Protein AF-E5VPN0-F1 (afdb_monomer_lite)

Radius of gyration: 12.14 Å; chains: 1; bounding box: 29×28×32 Å

Structure (mmCIF, N/CA/C/O backbone):
data_AF-E5VPN0-F1
#
_entry.id   AF-E5VPN0-F1
#
loop_
_atom_site.group_PDB
_atom_site.id
_atom_site.type_symbol
_atom_site.label_atom_id
_atom_site.label_alt_id
_atom_site.label_comp_id
_atom_site.label_asym_id
_atom_site.label_entity_id
_atom_site.label_seq_id
_atom_site.pdbx_PDB_ins_code
_atom_site.Cartn_x
_atom_site.Cartn_y
_atom_site.Cartn_z
_atom_site.occupancy
_atom_site.B_iso_or_equiv
_atom_site.auth_seq_id
_atom_site.auth_comp_id
_atom_site.auth_asym_id
_atom_site.auth_atom_id
_atom_site.pdbx_PDB_model_num
ATOM 1 N N . MET A 1 1 ? 3.623 -9.170 -10.757 1.00 47.66 1 MET A N 1
ATOM 2 C CA . MET A 1 1 ? 2.534 -9.723 -9.927 1.00 47.66 1 MET A CA 1
ATOM 3 C C . MET A 1 1 ? 3.024 -9.582 -8.495 1.00 47.66 1 MET A C 1
ATOM 5 O O . MET A 1 1 ? 3.937 -10.311 -8.138 1.00 47.66 1 MET A O 1
ATOM 9 N N . TYR A 1 2 ? 2.438 -8.688 -7.691 1.00 58.47 2 TYR A N 1
ATOM 10 C CA . TYR A 1 2 ? 2.610 -8.712 -6.228 1.00 58.47 2 TYR A CA 1
ATOM 11 C C . TYR A 1 2 ? 1.399 -9.328 -5.478 1.00 58.47 2 TYR A C 1
ATOM 13 O O . TYR A 1 2 ? 0.996 -8.798 -4.447 1.00 58.47 2 TYR A O 1
ATOM 21 N N . PRO A 1 3 ? 0.783 -10.445 -5.937 1.00 53.50 3 PRO A N 1
ATOM 22 C CA . PRO A 1 3 ? -0.309 -11.082 -5.208 1.00 53.50 3 PRO A CA 1
ATOM 23 C C . PRO A 1 3 ? 0.160 -11.709 -3.885 1.00 53.50 3 PRO A C 1
ATOM 25 O O . PRO A 1 3 ? -0.674 -11.926 -3.015 1.00 53.50 3 PRO A O 1
ATOM 28 N N . ASP A 1 4 ? 1.470 -11.922 -3.699 1.00 62.88 4 ASP A N 1
ATOM 29 C CA . ASP A 1 4 ? 2.056 -12.541 -2.501 1.00 62.88 4 ASP A CA 1
ATOM 30 C C . ASP A 1 4 ? 2.730 -11.553 -1.532 1.00 62.88 4 ASP A C 1
ATOM 32 O O . ASP A 1 4 ? 3.294 -11.976 -0.516 1.00 62.88 4 ASP A O 1
ATOM 36 N N . ASN A 1 5 ? 2.700 -10.239 -1.800 1.00 76.62 5 ASN A N 1
ATOM 37 C CA . ASN A 1 5 ? 3.277 -9.290 -0.850 1.00 76.62 5 ASN A CA 1
ATOM 38 C C . ASN A 1 5 ? 2.351 -9.159 0.370 1.00 76.62 5 ASN A C 1
ATOM 40 O O . ASN A 1 5 ? 1.287 -8.540 0.311 1.00 76.62 5 ASN A O 1
ATOM 44 N N . LYS A 1 6 ? 2.777 -9.762 1.487 1.00 82.50 6 LYS A N 1
ATOM 45 C CA . LYS A 1 6 ? 2.038 -9.781 2.756 1.00 82.50 6 LYS A CA 1
ATOM 46 C C . LYS A 1 6 ? 1.700 -8.383 3.266 1.00 82.50 6 LYS A C 1
ATOM 48 O O . LYS A 1 6 ? 0.649 -8.221 3.875 1.00 82.50 6 LYS A O 1
ATOM 53 N N . LEU A 1 7 ? 2.564 -7.400 3.020 1.00 82.69 7 LEU A N 1
ATOM 54 C CA . LEU A 1 7 ? 2.343 -6.019 3.434 1.00 82.69 7 LEU A CA 1
ATOM 55 C C . LEU A 1 7 ? 1.211 -5.384 2.625 1.00 82.69 7 LEU A C 1
ATOM 57 O O . LEU A 1 7 ? 0.275 -4.855 3.210 1.00 82.69 7 LEU A O 1
ATOM 61 N N . ILE A 1 8 ? 1.227 -5.538 1.298 1.00 80.38 8 ILE A N 1
ATOM 62 C CA . ILE A 1 8 ? 0.171 -5.017 0.416 1.00 80.38 8 ILE A CA 1
ATOM 63 C C . ILE A 1 8 ? -1.181 -5.659 0.731 1.00 80.38 8 ILE A C 1
ATOM 65 O O . ILE A 1 8 ? -2.181 -4.961 0.857 1.00 80.38 8 ILE A O 1
ATOM 69 N N . GLN A 1 9 ? -1.217 -6.978 0.932 1.00 82.25 9 GLN A N 1
ATOM 70 C CA . GLN A 1 9 ? -2.441 -7.678 1.342 1.00 82.25 9 GLN A CA 1
ATOM 71 C C . GLN A 1 9 ? -2.957 -7.185 2.701 1.00 82.25 9 GLN A C 1
ATOM 73 O O . GLN A 1 9 ? -4.163 -7.051 2.897 1.00 82.25 9 GLN A O 1
ATOM 78 N N . ARG A 1 10 ? -2.052 -6.884 3.640 1.00 84.25 10 ARG A N 1
ATOM 79 C CA . ARG A 1 10 ? -2.407 -6.330 4.950 1.00 84.25 10 ARG A CA 1
ATOM 80 C C . ARG A 1 10 ? -2.964 -4.910 4.824 1.00 84.25 10 ARG A C 1
ATOM 82 O O . ARG A 1 10 ? -4.005 -4.635 5.404 1.00 84.25 10 ARG A O 1
ATOM 89 N N . VAL A 1 11 ? -2.340 -4.048 4.026 1.00 82.69 11 VAL A N 1
ATOM 90 C CA . VAL A 1 11 ? -2.827 -2.686 3.744 1.00 82.69 11 VAL A CA 1
ATOM 91 C C . VAL A 1 11 ? -4.212 -2.718 3.101 1.00 82.69 11 VAL A C 1
ATOM 93 O O . VAL A 1 11 ? -5.124 -2.053 3.578 1.00 82.69 11 VAL A O 1
ATOM 96 N N . LEU A 1 12 ? -4.406 -3.567 2.091 1.00 81.50 12 LEU A N 1
ATOM 97 C CA . LEU A 1 12 ? -5.705 -3.759 1.445 1.00 81.50 12 LEU A CA 1
ATOM 98 C C . LEU A 1 12 ? -6.769 -4.317 2.396 1.00 81.50 12 LEU A C 1
ATOM 100 O O . LEU A 1 12 ? -7.943 -4.025 2.225 1.00 81.50 12 LEU A O 1
ATOM 104 N N . SER A 1 13 ? -6.386 -5.086 3.418 1.00 83.88 13 SER A N 1
ATOM 105 C CA . SER A 1 13 ? -7.342 -5.571 4.423 1.00 83.88 13 SER A CA 1
ATOM 106 C C . SER A 1 13 ? -7.885 -4.474 5.348 1.00 83.88 13 SER A C 1
ATOM 108 O O . SER A 1 13 ? -8.909 -4.690 5.994 1.00 83.88 13 SER A O 1
ATOM 110 N N . PHE A 1 14 ? -7.220 -3.313 5.403 1.00 81.56 14 PHE A N 1
ATOM 111 C CA . PHE A 1 14 ? -7.697 -2.132 6.128 1.00 81.56 14 PHE A CA 1
ATOM 112 C C . PHE A 1 14 ? -8.612 -1.238 5.286 1.00 81.56 14 PHE A C 1
ATOM 114 O O . PHE A 1 14 ? -9.214 -0.316 5.834 1.00 81.56 14 PHE A O 1
ATOM 121 N N . GLU A 1 15 ? -8.726 -1.501 3.982 1.00 83.44 15 GLU A N 1
ATOM 122 C CA . GLU A 1 15 ? -9.627 -0.772 3.097 1.00 83.44 15 GLU A CA 1
ATOM 123 C C . GLU A 1 15 ? -11.086 -1.110 3.429 1.00 83.44 15 GLU A C 1
ATOM 125 O O . GLU A 1 15 ? -11.507 -2.270 3.431 1.00 83.44 15 GLU A O 1
ATOM 130 N N . LYS A 1 16 ? -11.865 -0.072 3.728 1.00 79.94 16 LYS A N 1
ATOM 131 C CA . LYS A 1 16 ? -13.313 -0.117 3.894 1.00 79.94 16 LYS A CA 1
ATOM 132 C C . LYS A 1 16 ? -13.942 1.046 3.147 1.00 79.94 16 LYS A C 1
ATOM 134 O O . LYS A 1 16 ? -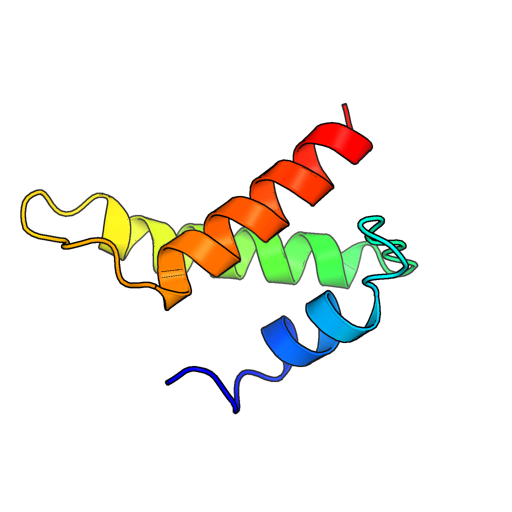13.886 2.184 3.605 1.00 79.94 16 LYS A O 1
ATOM 139 N N . GLU A 1 17 ? -14.594 0.743 2.031 1.00 79.56 17 GLU A N 1
ATOM 140 C CA . GLU A 1 17 ? -15.366 1.720 1.250 1.00 79.56 17 GLU A CA 1
ATOM 141 C C . GLU A 1 17 ? -14.538 2.957 0.826 1.00 79.56 17 GLU A C 1
ATOM 143 O O . GLU A 1 17 ? -15.046 4.075 0.781 1.00 79.56 17 GLU A O 1
ATOM 148 N N . GLY A 1 18 ? -13.256 2.757 0.508 1.00 70.12 18 GLY A N 1
ATOM 149 C CA . GLY A 1 18 ? -12.288 3.787 0.123 1.00 70.12 18 GLY A CA 1
ATOM 150 C C . GLY A 1 18 ? -11.535 4.427 1.293 1.00 70.12 18 GLY A C 1
ATOM 151 O O . GLY A 1 18 ? -10.714 5.314 1.078 1.00 70.12 18 GLY A O 1
ATOM 152 N N . ILE A 1 19 ? -11.795 3.996 2.530 1.00 74.88 19 ILE A N 1
ATOM 153 C CA . ILE A 1 19 ? -11.128 4.494 3.738 1.00 74.88 19 ILE A CA 1
ATOM 154 C C . ILE A 1 19 ? -10.153 3.433 4.240 1.00 74.88 19 ILE A C 1
ATOM 156 O O . ILE A 1 19 ? -10.527 2.275 4.402 1.00 74.88 19 ILE A O 1
ATOM 160 N N . PHE A 1 20 ? -8.909 3.823 4.509 1.00 78.75 20 PHE A N 1
ATOM 161 C CA . PHE A 1 20 ? -7.894 2.921 5.046 1.00 78.75 20 PHE A CA 1
ATOM 162 C C . PHE A 1 20 ? -7.792 3.138 6.557 1.00 78.75 20 PHE A C 1
ATOM 164 O O . PHE A 1 20 ? -7.033 3.978 7.035 1.00 78.75 20 PHE A O 1
ATOM 171 N N . GLU A 1 21 ? -8.563 2.370 7.330 1.00 74.06 21 GLU A N 1
ATOM 172 C CA . GLU A 1 21 ? -8.535 2.417 8.799 1.00 74.06 21 GLU A CA 1
ATOM 173 C C . GLU A 1 21 ? -7.324 1.633 9.335 1.00 74.06 21 GLU A C 1
ATOM 175 O O . GLU A 1 21 ? -7.454 0.521 9.851 1.00 74.06 21 GLU A O 1
ATOM 180 N N . MET A 1 22 ? -6.118 2.187 9.182 1.00 74.00 22 MET A N 1
ATOM 181 C CA . MET A 1 22 ? -4.907 1.581 9.739 1.00 74.00 22 MET A CA 1
ATOM 182 C C . MET A 1 22 ? -4.884 1.744 11.265 1.00 74.00 22 MET A C 1
ATOM 184 O O . MET A 1 22 ? -4.53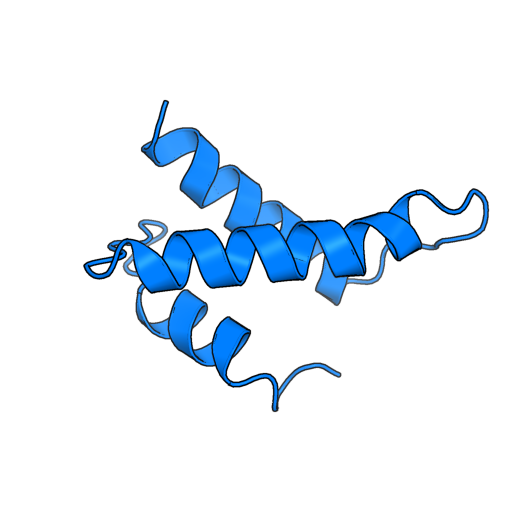1 2.795 11.787 1.00 74.00 22 MET A O 1
ATOM 188 N N . ASP A 1 23 ? -5.243 0.681 11.982 1.00 65.06 23 ASP A N 1
ATOM 189 C CA . ASP A 1 23 ? -5.254 0.634 13.458 1.00 65.06 23 ASP A CA 1
ATOM 190 C C . ASP A 1 23 ? -3.831 0.488 14.064 1.00 65.06 23 ASP A C 1
ATOM 192 O O . ASP A 1 23 ? -3.646 0.518 15.278 1.00 65.06 23 ASP A O 1
ATOM 196 N N . ASP A 1 24 ? -2.803 0.309 13.219 1.00 68.88 24 ASP A N 1
ATOM 197 C CA . ASP A 1 24 ? -1.408 0.051 13.601 1.00 68.88 24 ASP A CA 1
ATOM 198 C C . ASP A 1 24 ? -0.460 1.022 12.878 1.00 68.88 24 ASP A C 1
ATOM 200 O O . ASP A 1 24 ? -0.202 0.882 11.680 1.00 68.88 24 ASP A O 1
ATOM 204 N N . GLU A 1 25 ? 0.089 1.980 13.630 1.00 68.69 25 GLU A N 1
ATOM 205 C CA . GLU A 1 25 ? 1.057 2.987 13.168 1.00 68.69 25 GLU A CA 1
ATOM 206 C C . GLU A 1 25 ? 2.280 2.341 12.486 1.00 68.69 25 GLU A C 1
ATOM 208 O O . GLU A 1 25 ? 2.820 2.887 11.525 1.00 68.69 25 GLU A O 1
ATOM 213 N N . ASN A 1 26 ? 2.657 1.120 12.891 1.00 76.38 26 ASN A N 1
ATOM 214 C CA . ASN A 1 26 ? 3.760 0.392 12.261 1.00 76.38 26 ASN A CA 1
ATOM 215 C C . ASN A 1 26 ? 3.415 -0.074 10.845 1.00 76.38 26 ASN A C 1
ATOM 217 O O . ASN A 1 26 ? 4.293 -0.116 9.998 1.00 76.38 26 ASN A O 1
ATOM 221 N N . THR A 1 27 ? 2.148 -0.395 10.552 1.00 75.88 27 THR A N 1
ATOM 222 C CA . THR A 1 27 ? 1.774 -0.852 9.202 1.00 75.88 27 THR A CA 1
ATOM 223 C C . THR A 1 27 ? 1.773 0.296 8.194 1.00 75.88 27 THR A C 1
ATOM 225 O O . THR A 1 27 ? 2.114 0.087 7.032 1.00 75.88 27 THR A O 1
ATOM 228 N N . TYR A 1 28 ? 1.431 1.507 8.639 1.00 79.50 28 TYR A N 1
ATOM 229 C CA . TYR A 1 28 ? 1.571 2.716 7.829 1.00 79.50 28 TYR A CA 1
ATOM 230 C C . TYR A 1 28 ? 3.044 3.003 7.514 1.00 79.50 28 TYR A C 1
ATOM 232 O O . TYR A 1 28 ? 3.388 3.207 6.353 1.00 79.50 28 TYR A O 1
ATOM 240 N N . ILE A 1 29 ? 3.912 2.961 8.532 1.00 82.00 29 ILE A N 1
ATOM 241 C CA . ILE A 1 29 ? 5.356 3.181 8.370 1.00 82.00 29 ILE A CA 1
ATOM 242 C C . ILE A 1 29 ? 5.963 2.110 7.456 1.00 82.00 29 ILE A C 1
ATOM 244 O O . ILE A 1 29 ? 6.613 2.461 6.480 1.00 82.00 29 ILE A O 1
ATOM 248 N N . ASP A 1 30 ? 5.666 0.828 7.693 1.00 83.44 30 ASP A N 1
ATOM 249 C CA . ASP A 1 30 ? 6.140 -0.280 6.854 1.00 83.44 30 ASP A CA 1
ATOM 250 C C . ASP A 1 30 ? 5.714 -0.101 5.385 1.00 83.44 30 ASP A C 1
ATOM 252 O O . ASP A 1 30 ? 6.481 -0.393 4.467 1.00 83.44 30 ASP A O 1
ATOM 256 N N . PHE A 1 31 ? 4.484 0.371 5.142 1.00 83.19 31 PHE A N 1
ATOM 257 C CA . PHE A 1 31 ? 3.978 0.631 3.793 1.00 83.19 31 PHE A CA 1
ATOM 258 C C . PHE A 1 31 ? 4.665 1.823 3.127 1.00 83.19 31 PHE A C 1
ATOM 260 O O . PHE A 1 31 ? 4.987 1.738 1.943 1.00 83.19 31 PHE A O 1
ATOM 267 N N . MET A 1 32 ? 4.919 2.901 3.869 1.00 82.38 32 MET A N 1
ATOM 268 C CA . MET A 1 32 ? 5.647 4.059 3.351 1.00 82.38 32 MET A CA 1
ATOM 269 C C . MET A 1 32 ? 7.111 3.724 3.054 1.00 82.38 32 MET A C 1
ATOM 271 O O . MET A 1 32 ? 7.581 4.069 1.977 1.00 82.38 32 MET A O 1
ATOM 275 N N . ASP A 1 33 ? 7.791 2.968 3.919 1.00 84.50 33 ASP A N 1
ATOM 276 C CA . ASP A 1 33 ? 9.163 2.500 3.673 1.00 84.50 33 ASP A CA 1
ATOM 277 C C . ASP A 1 33 ? 9.228 1.586 2.436 1.00 84.50 33 ASP A C 1
ATOM 279 O O . ASP A 1 33 ? 10.114 1.721 1.592 1.00 84.50 33 ASP A O 1
ATOM 283 N N . TYR A 1 34 ? 8.249 0.688 2.274 1.00 83.56 34 TYR A N 1
ATOM 284 C CA . TYR A 1 34 ? 8.139 -0.155 1.081 1.00 83.56 34 TYR A CA 1
ATOM 285 C C . TYR A 1 34 ? 7.912 0.664 -0.196 1.00 83.56 34 TYR A C 1
ATOM 287 O O . TYR A 1 34 ? 8.485 0.356 -1.242 1.00 83.56 34 TYR A O 1
ATOM 295 N N . LEU A 1 35 ? 7.059 1.689 -0.127 1.00 80.44 35 LEU A N 1
ATOM 296 C CA . LEU A 1 35 ? 6.826 2.593 -1.246 1.00 80.44 35 LEU A CA 1
ATOM 297 C C . LEU A 1 35 ? 8.057 3.431 -1.560 1.00 80.44 35 LEU A C 1
ATOM 299 O O . LEU A 1 35 ? 8.317 3.634 -2.735 1.00 80.44 35 LEU A O 1
ATOM 303 N N . ASP A 1 36 ? 8.816 3.898 -0.572 1.00 79.06 36 ASP A N 1
ATOM 304 C CA . ASP A 1 36 ? 10.053 4.638 -0.814 1.00 79.06 36 ASP A CA 1
ATOM 305 C C . ASP A 1 36 ? 11.069 3.752 -1.551 1.00 79.06 36 ASP A C 1
ATOM 307 O O . ASP A 1 36 ? 11.586 4.164 -2.590 1.00 79.06 36 ASP A O 1
ATOM 311 N N . ASP A 1 37 ? 11.255 2.502 -1.119 1.00 77.19 37 ASP A N 1
ATOM 312 C CA . ASP A 1 37 ? 12.136 1.534 -1.787 1.00 77.19 37 ASP A CA 1
ATOM 313 C C . ASP A 1 37 ? 11.681 1.196 -3.222 1.00 77.19 37 ASP A C 1
ATOM 315 O O . ASP A 1 37 ? 12.502 1.127 -4.141 1.00 77.19 37 ASP A O 1
ATOM 319 N N . GLU A 1 38 ? 10.378 1.005 -3.450 1.00 71.12 38 GLU A N 1
ATOM 320 C CA . GLU A 1 38 ? 9.838 0.731 -4.790 1.00 71.12 38 GLU A CA 1
ATOM 321 C C . GLU A 1 38 ? 9.782 1.996 -5.668 1.00 71.12 38 GLU A C 1
ATOM 323 O O . GLU A 1 38 ? 10.027 1.921 -6.871 1.00 71.12 38 GLU A O 1
ATOM 328 N N . SER A 1 39 ? 9.542 3.176 -5.090 1.00 65.69 39 SER A N 1
ATOM 329 C CA . SER A 1 39 ? 9.492 4.460 -5.806 1.00 65.69 39 SER A CA 1
ATOM 330 C C . SER A 1 39 ? 10.854 4.888 -6.339 1.00 65.69 39 SER A C 1
ATOM 332 O O . SER A 1 39 ? 10.921 5.566 -7.365 1.00 65.69 39 SER A O 1
ATOM 334 N N . VAL A 1 40 ? 11.950 4.427 -5.724 1.00 61.91 40 VAL A N 1
ATOM 335 C CA . VAL A 1 40 ? 13.302 4.557 -6.287 1.00 61.91 40 VAL A CA 1
ATOM 336 C C . VAL A 1 40 ? 13.380 3.910 -7.672 1.00 61.91 40 VAL A C 1
ATOM 338 O O . VAL A 1 40 ? 14.055 4.447 -8.549 1.00 61.91 40 VAL A O 1
ATOM 341 N N . ALA A 1 41 ? 12.654 2.812 -7.911 1.00 63.34 41 ALA A N 1
ATOM 342 C CA . ALA A 1 41 ? 12.561 2.209 -9.238 1.00 63.34 41 ALA A CA 1
ATOM 343 C C . ALA A 1 41 ? 11.661 3.017 -10.192 1.00 63.34 41 ALA A C 1
ATOM 345 O O . ALA A 1 41 ? 11.884 2.991 -11.399 1.00 63.34 41 ALA A O 1
ATOM 346 N N . TRP A 1 42 ? 10.671 3.747 -9.670 1.00 66.06 42 TRP A N 1
ATOM 347 C CA . TRP A 1 42 ? 9.717 4.543 -10.458 1.00 66.06 42 TRP A CA 1
ATOM 348 C C . TRP A 1 42 ? 10.261 5.919 -10.857 1.00 66.06 42 TRP A C 1
ATOM 350 O O . TRP A 1 42 ? 9.755 6.531 -11.793 1.00 66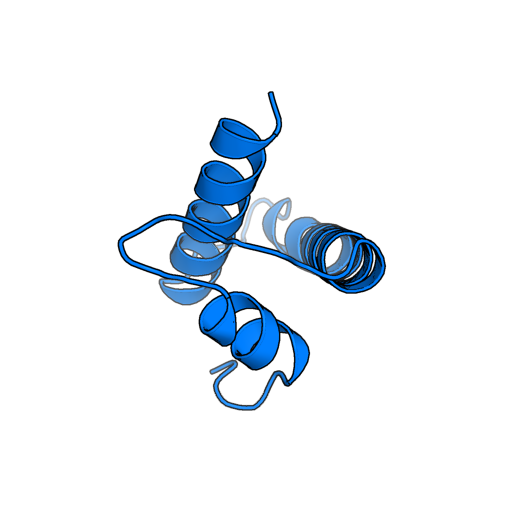.06 42 TRP A O 1
ATOM 360 N N . MET A 1 43 ? 11.310 6.397 -10.179 1.00 66.38 43 MET A N 1
ATOM 361 C CA . MET A 1 43 ? 12.069 7.591 -10.567 1.00 66.38 43 MET A CA 1
ATOM 362 C C . MET A 1 43 ? 13.012 7.359 -11.764 1.00 66.38 43 MET A C 1
ATOM 364 O O . MET A 1 43 ? 13.632 8.316 -12.230 1.00 66.38 43 MET A O 1
ATOM 368 N N . ASP A 1 44 ? 13.144 6.125 -12.267 1.00 71.88 44 ASP A N 1
ATOM 369 C CA . ASP A 1 44 ? 13.910 5.846 -13.486 1.00 71.88 44 ASP A CA 1
ATOM 370 C C . ASP A 1 44 ? 13.180 6.411 -14.717 1.00 71.88 44 ASP A C 1
ATOM 372 O O . ASP A 1 44 ? 11.990 6.189 -14.930 1.00 71.88 44 ASP A O 1
ATOM 376 N N . GLU A 1 45 ? 13.922 7.128 -15.559 1.00 68.75 45 GLU A N 1
ATOM 377 C CA . GLU A 1 45 ? 13.450 7.768 -16.791 1.00 68.75 45 GLU A CA 1
ATOM 378 C C . GLU A 1 45 ? 12.840 6.772 -17.797 1.00 68.75 45 GLU A C 1
ATOM 380 O O . GLU A 1 45 ? 12.081 7.165 -18.683 1.00 68.75 45 GLU A O 1
ATOM 385 N N . ASN A 1 46 ? 13.178 5.485 -17.667 1.00 74.38 46 ASN A N 1
ATOM 386 C CA . ASN A 1 46 ? 12.684 4.392 -18.504 1.00 74.38 46 ASN A CA 1
ATOM 387 C C . ASN A 1 46 ? 11.613 3.539 -17.808 1.00 74.38 46 ASN A C 1
ATOM 389 O O . ASN A 1 46 ? 11.243 2.482 -18.329 1.00 74.38 46 ASN A O 1
ATOM 393 N N . TYR A 1 47 ? 11.148 3.944 -16.624 1.00 70.50 47 TYR A N 1
ATOM 394 C CA . TYR A 1 47 ? 10.131 3.206 -15.895 1.00 70.50 47 TYR A CA 1
ATOM 395 C C . TYR A 1 47 ? 8.741 3.468 -16.481 1.00 70.50 47 TYR A C 1
ATOM 397 O O . TYR A 1 47 ? 8.129 4.511 -16.255 1.00 70.50 47 TYR A O 1
ATOM 405 N N . ASP A 1 48 ? 8.211 2.490 -17.213 1.00 74.88 48 ASP A N 1
ATOM 406 C CA . ASP A 1 48 ? 6.802 2.497 -17.596 1.00 74.88 48 ASP A CA 1
ATOM 407 C C . ASP A 1 48 ? 5.942 2.106 -16.391 1.00 74.88 48 ASP A C 1
ATOM 409 O O . ASP A 1 48 ? 6.011 0.977 -15.890 1.00 74.88 48 ASP A O 1
ATOM 413 N N . ALA A 1 49 ? 5.090 3.040 -15.956 1.00 71.69 49 ALA A N 1
ATOM 414 C CA . ALA A 1 49 ? 4.119 2.795 -14.903 1.00 71.69 49 ALA A CA 1
ATOM 415 C C . ALA A 1 49 ? 3.260 1.577 -15.264 1.00 71.69 49 ALA A C 1
ATOM 417 O O . ALA A 1 49 ? 2.545 1.541 -16.271 1.00 71.69 49 ALA A O 1
ATOM 418 N N . THR A 1 50 ? 3.327 0.554 -14.423 1.00 78.56 50 THR A N 1
ATOM 419 C CA . THR A 1 50 ? 2.511 -0.641 -14.600 1.00 78.56 50 THR A CA 1
ATOM 420 C C . THR A 1 50 ? 1.153 -0.426 -13.931 1.00 78.56 50 THR A C 1
ATOM 422 O O . THR A 1 50 ? 1.040 0.353 -12.985 1.00 78.56 50 THR A O 1
ATOM 425 N N . PRO A 1 51 ? 0.101 -1.172 -14.313 1.00 79.38 51 PRO A N 1
ATOM 426 C CA . PRO A 1 51 ? -1.170 -1.142 -13.583 1.00 79.38 51 PRO A CA 1
ATOM 427 C C . PRO A 1 51 ? -1.027 -1.394 -12.069 1.00 79.38 51 PRO A C 1
ATOM 429 O O . PRO A 1 51 ? -1.901 -1.026 -11.295 1.00 79.38 51 PRO A O 1
ATOM 432 N N . GLN A 1 52 ? 0.072 -2.030 -11.648 1.00 74.38 52 GLN A N 1
ATOM 433 C CA . GLN A 1 52 ? 0.381 -2.312 -10.247 1.00 74.38 52 GLN A CA 1
ATOM 434 C C . GLN A 1 52 ? 0.903 -1.072 -9.518 1.00 74.38 52 GLN A C 1
ATOM 436 O O . GLN A 1 52 ? 0.440 -0.787 -8.420 1.00 74.38 52 GLN A O 1
ATOM 441 N N . THR A 1 53 ? 1.827 -0.322 -10.118 1.00 75.62 53 THR A N 1
ATOM 442 C CA . THR A 1 53 ? 2.346 0.907 -9.500 1.00 75.62 53 THR A CA 1
ATOM 443 C C . THR A 1 53 ? 1.279 1.978 -9.419 1.00 75.62 53 THR A C 1
ATOM 445 O O . THR A 1 53 ? 1.144 2.604 -8.381 1.00 75.62 53 THR A O 1
ATOM 448 N N . ILE A 1 54 ? 0.423 2.074 -10.438 1.00 81.25 54 ILE A N 1
ATOM 449 C CA . ILE A 1 54 ? -0.746 2.964 -10.420 1.00 81.25 54 ILE A CA 1
ATOM 450 C C . ILE A 1 54 ? -1.680 2.631 -9.242 1.00 81.25 54 ILE A C 1
ATOM 452 O O . ILE A 1 54 ? -2.198 3.524 -8.578 1.00 81.25 54 ILE A O 1
ATOM 456 N N . MET A 1 55 ? -1.890 1.342 -8.951 1.00 83.06 55 MET A N 1
ATOM 457 C CA . MET A 1 55 ? -2.696 0.919 -7.802 1.00 83.06 55 MET A CA 1
ATOM 458 C C . MET A 1 55 ? -2.031 1.289 -6.468 1.00 83.06 55 MET A C 1
ATOM 460 O O . MET A 1 55 ? -2.714 1.757 -5.563 1.00 83.06 55 MET A O 1
ATOM 464 N N . LEU A 1 56 ? -0.715 1.096 -6.342 1.00 80.94 56 LEU A N 1
ATOM 465 C CA . LEU A 1 56 ? 0.040 1.464 -5.140 1.00 80.94 56 L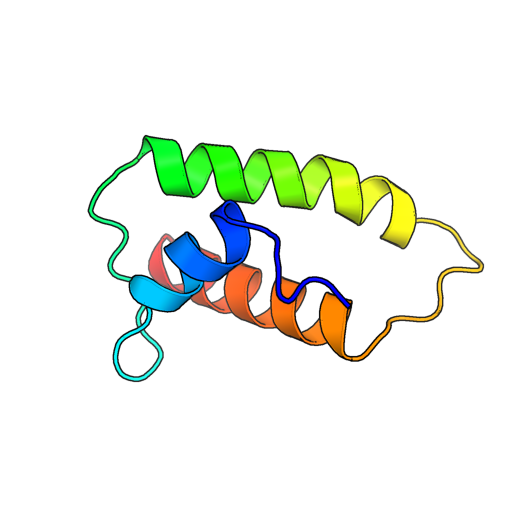EU A CA 1
ATOM 466 C C . LEU A 1 56 ? 0.041 2.979 -4.900 1.00 80.94 56 LEU A C 1
ATOM 468 O O . LEU A 1 56 ? -0.163 3.414 -3.770 1.00 80.94 56 LEU A O 1
ATOM 472 N N . GLU A 1 57 ? 0.212 3.766 -5.961 1.00 80.00 57 GLU A N 1
ATOM 473 C CA . GLU A 1 57 ? 0.114 5.226 -5.924 1.00 80.00 57 GLU A CA 1
ATOM 474 C C . GLU A 1 57 ? -1.283 5.684 -5.499 1.00 80.00 57 GLU A C 1
ATOM 476 O O . GLU A 1 57 ? -1.390 6.537 -4.626 1.00 80.00 57 GLU A O 1
ATOM 481 N N . SER A 1 58 ? -2.347 5.067 -6.026 1.00 82.50 58 SER A N 1
ATOM 482 C CA . SER A 1 58 ? -3.722 5.370 -5.605 1.00 82.50 58 SER A CA 1
ATOM 483 C C . SER A 1 58 ? -3.927 5.119 -4.110 1.00 82.50 58 SER A C 1
ATOM 485 O O . SER A 1 58 ? -4.463 5.975 -3.421 1.00 82.50 58 SER A O 1
ATOM 487 N N . ILE A 1 59 ? -3.456 3.979 -3.591 1.00 83.06 59 ILE A N 1
ATOM 488 C CA . ILE A 1 59 ? -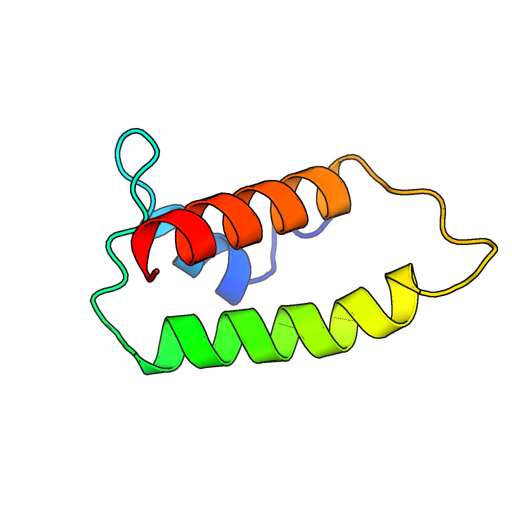3.564 3.646 -2.160 1.00 83.06 59 ILE A CA 1
ATOM 489 C C . ILE A 1 59 ? -2.778 4.652 -1.311 1.00 83.06 59 ILE A C 1
ATOM 491 O O . ILE A 1 59 ? -3.275 5.119 -0.288 1.00 83.06 59 ILE A O 1
ATOM 495 N N . ARG A 1 60 ? -1.555 5.008 -1.731 1.00 83.88 60 ARG A N 1
ATOM 496 C CA . ARG A 1 60 ? -0.743 6.034 -1.063 1.00 83.88 60 ARG A CA 1
ATOM 497 C C . ARG A 1 60 ? -1.489 7.360 -0.999 1.00 83.88 60 ARG A C 1
ATOM 499 O O . ARG A 1 60 ? -1.543 7.969 0.066 1.00 83.88 60 ARG A O 1
ATOM 506 N N . ASP A 1 61 ? -2.036 7.800 -2.125 1.00 82.00 61 ASP A N 1
ATOM 507 C CA . ASP A 1 61 ? -2.733 9.076 -2.234 1.00 82.00 61 ASP A CA 1
ATOM 508 C C . ASP A 1 61 ? -4.014 9.080 -1.393 1.00 82.00 61 ASP A C 1
ATOM 510 O O . ASP A 1 61 ? -4.271 10.064 -0.699 1.00 82.00 61 ASP A O 1
ATOM 514 N N . ASP A 1 62 ? -4.761 7.974 -1.362 1.00 83.06 62 ASP A N 1
ATOM 515 C CA . ASP A 1 62 ? -5.952 7.818 -0.522 1.00 83.06 62 ASP A CA 1
ATOM 516 C C . ASP A 1 62 ? -5.604 7.913 0.972 1.00 83.06 62 ASP A C 1
ATOM 518 O O . ASP A 1 62 ? -6.275 8.627 1.720 1.00 83.06 62 ASP A O 1
ATOM 522 N N . ILE A 1 63 ? -4.526 7.253 1.413 1.00 78.44 63 ILE A N 1
ATOM 523 C CA . ILE A 1 63 ? -4.048 7.317 2.803 1.00 78.44 63 ILE A CA 1
ATOM 524 C C . ILE A 1 63 ? -3.528 8.725 3.139 1.00 78.44 63 ILE A C 1
ATOM 526 O O . ILE A 1 63 ? -3.839 9.270 4.202 1.00 78.44 63 ILE A O 1
ATOM 530 N N . PHE A 1 64 ? -2.751 9.340 2.244 1.00 76.56 64 PHE A N 1
ATOM 531 C CA . PHE A 1 64 ? -2.200 10.683 2.438 1.00 76.56 64 PHE A CA 1
ATOM 532 C C . PHE A 1 64 ? -3.306 11.743 2.532 1.00 76.56 64 PHE A C 1
ATOM 534 O O . PHE A 1 64 ? -3.242 12.620 3.393 1.00 76.56 64 PHE A O 1
ATOM 541 N N . CYS A 1 65 ? -4.346 11.637 1.696 1.00 75.62 65 CYS A N 1
ATOM 542 C CA . CYS A 1 65 ? -5.524 12.509 1.738 1.00 75.62 65 CYS A CA 1
ATOM 543 C C . CYS A 1 65 ? -6.366 12.337 3.012 1.00 75.62 65 CYS A C 1
ATOM 545 O O . CYS A 1 65 ? -7.149 13.224 3.338 1.00 75.62 65 CYS A O 1
ATOM 547 N N . GLN A 1 66 ? -6.249 11.207 3.717 1.00 67.56 66 GLN A N 1
ATOM 548 C CA . GLN A 1 66 ? -6.939 10.965 4.992 1.00 67.56 66 GLN A CA 1
ATOM 549 C C . GLN A 1 66 ? -6.149 11.479 6.204 1.00 67.56 66 GLN A C 1
ATOM 551 O O . GLN A 1 66 ? -6.739 11.752 7.249 1.00 67.56 66 GLN A O 1
ATOM 556 N N . THR A 1 67 ? -4.824 11.587 6.086 1.00 63.06 67 THR A N 1
ATOM 557 C CA . THR A 1 67 ? -3.913 11.935 7.191 1.00 63.06 67 THR A CA 1
ATOM 558 C C . THR A 1 67 ? -3.475 13.408 7.210 1.00 63.06 67 THR A C 1
ATOM 560 O O . THR A 1 67 ? -2.870 13.828 8.198 1.00 63.06 67 THR A O 1
ATOM 563 N N . ASN A 1 68 ? -3.818 14.204 6.186 1.00 56.78 68 ASN A N 1
ATOM 564 C CA . ASN A 1 68 ? -3.626 15.667 6.111 1.00 56.78 68 ASN A CA 1
ATOM 565 C C . ASN A 1 6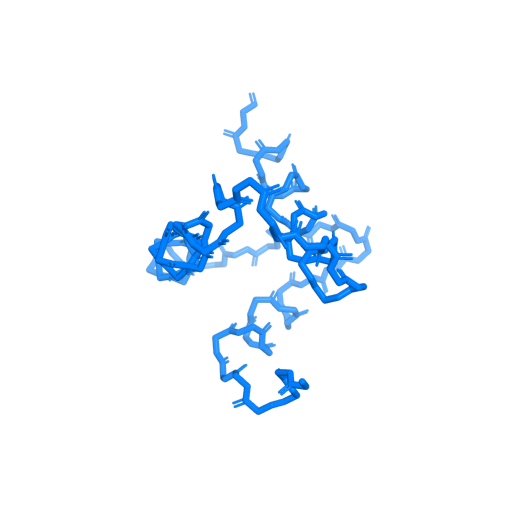8 ? -4.949 16.419 5.944 1.00 56.78 68 ASN A C 1
ATOM 567 O O . ASN A 1 68 ? -5.050 17.541 6.494 1.00 56.78 68 ASN A O 1
#

Secondary structure (DSSP, 8-state):
--TT-HHHHHHHHTEETTEE----HHHHHHHHHHHHHHHHHHTSTT-PPPHHHHHHHHHHHHHHHHH-

Foldseek 3Di:
DVPPPPLVVVQVVQDDPLARPPPDPVSVVVLVVVCVVVVVVVPDPPDDDDPVNVVSVSSVVSHVVVVD

pLDDT: mean 75.26, std 8.26, range [47.66, 84.5]

Sequence (68 aa):
MYPDNKLIQRVLSFEKEGIFEMDDENTYIDFMDYLDDESVAWMDENYDATPQTIMLESIRDDIFCQTN